Protein AF-A0A7S7NYC5-F1 (afdb_monomer)

Solvent-accessible surface area (backbone atoms only — not comparable to full-atom values): 9620 Å² total; per-residue (Å²): 138,86,84,83,82,81,79,80,79,79,79,81,77,78,77,76,78,74,75,73,84,70,62,32,41,48,60,57,45,54,69,41,36,81,81,40,44,74,33,78,45,37,37,41,33,39,54,46,66,91,72,48,49,29,36,38,40,86,91,55,73,74,68,49,73,43,84,88,33,69,31,56,47,35,32,17,53,43,52,51,84,36,69,70,46,30,60,76,48,71,69,57,84,87,54,67,74,44,61,66,39,51,51,50,51,52,49,55,62,72,66,53,60,89,87,46,44,40,37,35,30,35,34,20,38,30,40,58,54,87,61,61,64,60,32,28,42,84,94,41,45,93,53,40,53,33,26,62,57,80,16,53,11,66,26,33,30,39,44,44,40,54,80,45,79,47,81,86

Mean predicted aligned error: 7.42 Å

Foldseek 3Di:
DDDDDDDDPDDPPPPPPPPPLDEDELLRCLLCVVVLAQPWHKYKAWWDPPQATWGADPPDDQRDDALNAGFHSIAGEDEQPDPVNCVVCVNDGDADGPPVQVVVVVVLVVPDDPPKIKIWTFIFGKHADVPLNQQADNVCRVQGPADGRSNRHRIYGHTRGIPDIDID

Secondary structure (DSSP, 8-state):
----------------------EEPHHHHHHTHHHHTT-EEEEEEEEE-TTS-EEE--SS----EETTEE--SEEEEE-TTSHHHHHHTTT-------HHHHHHHHHHHHH--TT--EEEEEEEEEE--SSGGGGEETTEEEEE--BSGGG-BSEEEEEEEEEEEEE-

Organism: Paludibaculum fermentans (NCBI:txid1473598)

Radius of gyration: 21.72 Å; Cα contacts (8 Å, |Δi|>4): 320; chains: 1; bounding box: 89×36×62 Å

Structure (mmCIF, N/CA/C/O backbone):
data_AF-A0A7S7NYC5-F1
#
_entry.id   AF-A0A7S7NYC5-F1
#
loop_
_atom_site.group_PDB
_atom_site.id
_atom_site.type_symbol
_atom_site.label_atom_id
_atom_site.label_alt_id
_atom_site.label_comp_id
_atom_site.label_asym_id
_atom_site.label_entity_id
_atom_site.label_seq_id
_atom_site.pdbx_PDB_ins_code
_atom_site.Cartn_x
_atom_site.Cartn_y
_atom_site.Cartn_z
_atom_site.occupancy
_atom_site.B_iso_or_equiv
_atom_site.auth_seq_id
_atom_site.auth_comp_id
_atom_site.auth_asym_id
_atom_site.auth_atom_id
_atom_site.pdbx_PDB_model_num
ATOM 1 N N . MET A 1 1 ? 63.240 -8.041 40.483 1.00 41.78 1 MET A N 1
ATOM 2 C CA . MET A 1 1 ? 62.028 -8.783 40.070 1.00 41.78 1 MET A CA 1
ATOM 3 C C . MET A 1 1 ? 61.212 -7.863 39.181 1.00 41.78 1 MET A C 1
ATOM 5 O O . MET A 1 1 ? 60.905 -6.763 39.615 1.00 41.78 1 MET A O 1
ATOM 9 N N . ARG A 1 2 ? 61.002 -8.233 37.913 1.00 40.72 2 ARG A N 1
ATOM 10 C CA . ARG A 1 2 ? 60.323 -7.402 36.907 1.00 40.72 2 ARG A CA 1
ATOM 11 C C . ARG A 1 2 ? 58.851 -7.802 36.847 1.00 40.72 2 ARG A C 1
ATOM 13 O O . ARG A 1 2 ? 58.547 -8.942 36.517 1.00 40.72 2 ARG A O 1
ATOM 20 N N . THR A 1 3 ? 57.971 -6.874 37.194 1.00 47.09 3 THR A N 1
ATOM 21 C CA . THR A 1 3 ? 56.516 -7.040 37.151 1.00 47.09 3 THR A CA 1
ATOM 22 C C . THR A 1 3 ? 56.043 -6.940 35.700 1.00 47.09 3 THR A C 1
ATOM 24 O O . THR A 1 3 ? 56.270 -5.928 35.042 1.00 47.09 3 THR A O 1
ATOM 27 N N . ILE A 1 4 ? 55.421 -8.004 35.192 1.00 52.97 4 ILE A N 1
ATOM 28 C CA . ILE A 1 4 ? 54.783 -8.056 33.872 1.00 52.97 4 ILE A CA 1
ATOM 29 C C . ILE A 1 4 ? 53.345 -7.559 34.052 1.00 52.97 4 ILE A C 1
ATOM 31 O O . ILE A 1 4 ? 52.570 -8.184 34.771 1.00 52.97 4 ILE A O 1
ATOM 35 N N . ILE A 1 5 ? 52.998 -6.428 33.435 1.00 54.94 5 ILE A N 1
ATOM 36 C CA . ILE A 1 5 ? 51.616 -5.936 33.365 1.00 54.94 5 ILE A CA 1
ATOM 37 C C . ILE A 1 5 ? 51.049 -6.377 32.018 1.00 54.94 5 ILE A C 1
ATOM 39 O O . ILE A 1 5 ? 51.358 -5.804 30.975 1.00 54.94 5 ILE A O 1
ATOM 43 N N . THR A 1 6 ? 50.243 -7.433 32.046 1.00 55.66 6 THR A N 1
ATOM 44 C CA . THR A 1 6 ? 49.491 -7.932 30.894 1.00 55.66 6 THR A CA 1
ATOM 45 C C . THR A 1 6 ? 48.254 -7.051 30.710 1.00 55.66 6 THR A C 1
ATOM 47 O O . THR A 1 6 ? 47.308 -7.133 31.491 1.00 55.66 6 THR A O 1
ATOM 50 N N . ALA A 1 7 ? 48.265 -6.170 29.710 1.00 55.56 7 ALA A N 1
ATOM 51 C CA . ALA A 1 7 ? 47.107 -5.353 29.362 1.00 55.56 7 ALA A CA 1
ATOM 52 C C . ALA A 1 7 ? 46.051 -6.217 28.648 1.00 55.56 7 ALA A C 1
ATOM 54 O O . ALA A 1 7 ? 46.262 -6.666 27.522 1.00 55.56 7 ALA A O 1
ATOM 55 N N . LEU A 1 8 ? 44.919 -6.454 29.319 1.00 54.59 8 LEU A N 1
ATOM 56 C CA . LEU A 1 8 ? 43.701 -6.991 28.713 1.00 54.59 8 LEU A CA 1
ATOM 57 C C . LEU A 1 8 ? 43.194 -6.001 27.651 1.00 54.59 8 LEU A C 1
ATOM 59 O O . LEU A 1 8 ? 42.642 -4.954 27.988 1.00 54.59 8 LEU A O 1
ATOM 63 N N . LEU A 1 9 ? 43.334 -6.345 26.369 1.00 61.75 9 LEU A N 1
ATOM 64 C CA . LEU A 1 9 ? 42.529 -5.736 25.313 1.00 61.75 9 LEU A CA 1
ATOM 65 C C . LEU A 1 9 ? 41.093 -6.261 25.458 1.00 61.75 9 LEU A C 1
ATOM 67 O O . LEU A 1 9 ? 40.789 -7.389 25.070 1.00 61.75 9 LEU A O 1
ATOM 71 N N . MET A 1 10 ? 40.209 -5.448 26.037 1.00 57.75 10 MET A N 1
ATOM 72 C CA . MET A 1 10 ? 38.770 -5.685 25.967 1.00 57.75 10 MET A CA 1
ATOM 73 C C . MET A 1 10 ? 38.311 -5.496 24.522 1.00 57.75 10 MET A C 1
ATOM 75 O O . MET A 1 10 ? 38.343 -4.400 23.967 1.00 57.75 10 MET A O 1
ATOM 79 N N . CYS A 1 11 ? 37.928 -6.608 23.904 1.00 52.25 11 CYS A N 1
ATOM 80 C CA . CYS A 1 11 ? 37.353 -6.659 22.574 1.00 52.25 11 CYS A CA 1
ATOM 81 C C . CYS A 1 11 ? 35.924 -6.093 22.642 1.00 52.25 11 CYS A C 1
ATOM 83 O O . CYS A 1 11 ? 34.999 -6.771 23.086 1.00 52.25 11 CYS A O 1
ATOM 85 N N . SER A 1 12 ? 35.754 -4.831 22.247 1.00 55.12 12 SER A N 1
ATOM 86 C CA . SER A 1 12 ? 34.449 -4.192 22.067 1.00 55.12 12 SER A CA 1
ATOM 87 C C . SER A 1 12 ? 33.707 -4.863 20.911 1.00 55.12 12 SER A C 1
ATOM 89 O O . SER A 1 12 ? 33.876 -4.493 19.750 1.00 55.12 12 SER A O 1
ATOM 91 N N . GLN A 1 13 ? 32.892 -5.872 21.218 1.00 60.06 13 GLN A N 1
ATOM 92 C CA . GLN A 1 13 ? 31.951 -6.445 20.264 1.00 60.06 13 GLN A CA 1
ATOM 93 C C . GLN A 1 13 ? 30.834 -5.429 20.010 1.00 60.06 13 GLN A C 1
ATOM 95 O O . GLN A 1 13 ? 29.871 -5.322 20.767 1.00 60.06 13 GLN A O 1
ATOM 100 N N . LEU A 1 14 ? 30.987 -4.652 18.938 1.00 58.56 14 LEU A N 1
ATOM 101 C CA . LEU A 1 14 ? 29.888 -3.932 18.307 1.00 58.56 14 LEU A CA 1
ATOM 102 C C . LEU A 1 14 ? 28.889 -4.977 17.804 1.00 58.56 14 LEU A C 1
ATOM 104 O O . LEU A 1 14 ? 29.062 -5.554 16.733 1.00 58.56 14 LEU A O 1
ATOM 108 N N . ILE A 1 15 ? 27.855 -5.245 18.598 1.00 61.94 15 ILE A N 1
ATOM 109 C CA . ILE A 1 15 ? 26.672 -5.956 18.124 1.00 61.94 15 ILE A CA 1
ATOM 110 C C . ILE A 1 15 ? 25.999 -5.005 17.135 1.00 61.94 15 ILE A C 1
ATOM 112 O O . ILE A 1 15 ? 25.292 -4.077 17.525 1.00 61.94 15 ILE A O 1
ATOM 116 N N . ALA A 1 16 ? 26.274 -5.197 15.846 1.00 57.94 16 ALA A N 1
ATOM 117 C CA . ALA A 1 16 ? 25.472 -4.612 14.790 1.00 57.94 16 ALA A CA 1
ATOM 118 C C . ALA A 1 16 ? 24.056 -5.166 14.968 1.00 57.94 16 ALA A C 1
ATOM 120 O O . ALA A 1 16 ? 23.799 -6.340 14.705 1.00 57.94 16 ALA A O 1
ATOM 121 N N . PHE A 1 17 ? 23.154 -4.335 15.484 1.00 51.38 17 PHE A N 1
ATOM 122 C CA . PHE A 1 17 ? 21.735 -4.636 15.513 1.00 51.38 17 PHE A CA 1
ATOM 123 C C . PHE A 1 17 ? 21.288 -4.686 14.047 1.00 51.38 17 PHE A C 1
ATOM 125 O O . PHE A 1 17 ? 21.009 -3.654 13.440 1.00 51.38 17 PHE A O 1
ATOM 132 N N . GLN A 1 18 ? 21.319 -5.873 13.434 1.00 52.47 18 GLN A N 1
ATOM 133 C CA . GLN A 1 18 ? 20.620 -6.103 12.179 1.00 52.47 18 GLN A CA 1
ATOM 134 C C . GLN A 1 18 ? 19.143 -5.948 12.505 1.00 52.47 18 GLN A C 1
ATOM 136 O O . GLN A 1 18 ? 18.496 -6.864 13.007 1.00 52.47 18 GLN A O 1
ATOM 141 N N . GLN A 1 19 ? 18.635 -4.740 12.286 1.00 53.56 19 GLN A N 1
ATOM 142 C CA . GLN A 1 19 ? 17.215 -4.481 12.231 1.00 53.56 19 GLN A CA 1
ATOM 143 C C . GLN A 1 19 ? 16.712 -5.346 11.079 1.00 53.56 19 GLN A C 1
ATOM 145 O O . GLN A 1 19 ? 16.972 -5.062 9.913 1.00 53.56 19 GLN A O 1
ATOM 150 N N . GLN A 1 20 ? 16.156 -6.503 11.425 1.00 54.91 20 GLN A N 1
ATOM 151 C CA . GLN A 1 20 ? 15.622 -7.442 10.461 1.00 54.91 20 GLN A CA 1
ATOM 152 C C . GLN A 1 20 ? 14.506 -6.681 9.741 1.00 54.91 20 GLN A C 1
ATOM 154 O O . GLN A 1 20 ? 13.491 -6.367 10.363 1.00 54.91 20 GLN A O 1
ATOM 159 N N . ASP A 1 21 ? 14.746 -6.294 8.484 1.00 74.50 21 ASP A N 1
ATOM 160 C CA . ASP A 1 21 ? 13.774 -5.618 7.621 1.00 74.50 21 ASP A CA 1
ATOM 161 C C . ASP A 1 21 ? 12.630 -6.603 7.365 1.00 74.50 21 ASP A C 1
ATOM 163 O O . ASP A 1 21 ? 12.601 -7.346 6.383 1.00 74.50 21 ASP A O 1
ATOM 167 N N . HIS A 1 22 ? 11.719 -6.694 8.329 1.00 90.06 22 HIS A N 1
ATOM 168 C CA . HIS A 1 22 ? 10.564 -7.557 8.230 1.00 90.06 22 HIS A CA 1
ATOM 169 C C . HIS A 1 22 ? 9.626 -6.969 7.178 1.00 90.06 22 HIS A C 1
ATOM 171 O O . HIS A 1 22 ? 9.076 -5.878 7.345 1.00 90.06 22 HIS A O 1
ATOM 177 N N . SER A 1 23 ? 9.470 -7.700 6.079 1.00 95.25 23 SER A N 1
ATOM 178 C CA . SER A 1 23 ? 8.483 -7.402 5.054 1.00 95.25 23 SER A CA 1
ATOM 179 C C . SER A 1 23 ? 7.245 -8.253 5.295 1.00 95.25 23 SER A C 1
ATOM 181 O O . SER A 1 23 ? 7.343 -9.476 5.360 1.00 95.25 23 SER A O 1
ATOM 183 N N . TYR A 1 24 ? 6.087 -7.606 5.357 1.00 96.69 24 TYR A N 1
ATOM 184 C CA . TYR A 1 24 ? 4.791 -8.265 5.439 1.00 96.69 24 TYR A CA 1
ATOM 185 C C . TYR A 1 24 ? 4.326 -8.713 4.048 1.00 96.69 24 TYR A C 1
ATOM 187 O O . TYR A 1 24 ? 4.561 -8.031 3.049 1.00 96.69 24 TYR A O 1
ATOM 195 N N . SER A 1 25 ? 3.599 -9.820 3.971 1.00 96.50 25 SER A N 1
ATOM 196 C CA . SER A 1 25 ? 2.641 -10.063 2.882 1.00 96.50 25 SER A CA 1
ATOM 197 C C . SER A 1 25 ? 1.400 -9.175 3.047 1.00 96.50 25 SER A C 1
ATOM 199 O O . SER A 1 25 ? 1.145 -8.629 4.126 1.00 96.50 25 SER A O 1
ATOM 201 N N . VAL A 1 26 ? 0.562 -9.060 2.008 1.00 96.81 26 VAL A N 1
ATOM 202 C CA . VAL A 1 26 ? -0.739 -8.371 2.140 1.00 96.81 26 VAL A CA 1
ATOM 203 C C . VAL A 1 26 ? -1.593 -9.043 3.213 1.00 96.81 26 VAL A C 1
ATOM 205 O O . VAL A 1 26 ? -2.184 -8.365 4.048 1.00 96.81 26 VAL A O 1
ATOM 208 N N . CYS A 1 27 ? -1.627 -10.374 3.239 1.00 95.56 27 CYS A N 1
ATOM 209 C CA . CYS A 1 27 ? -2.423 -11.125 4.202 1.00 95.56 27 CYS A CA 1
ATOM 210 C C . CYS A 1 27 ? -1.981 -10.877 5.652 1.00 95.56 27 CYS A C 1
ATOM 212 O O . CYS A 1 27 ? -2.827 -10.700 6.530 1.00 95.56 27 CYS A O 1
ATOM 214 N N . GLU A 1 28 ? -0.673 -10.851 5.925 1.00 95.38 28 GLU A N 1
ATOM 215 C CA . GLU A 1 28 ? -0.145 -10.544 7.261 1.00 95.38 28 GLU A CA 1
ATOM 216 C C . GLU A 1 28 ? -0.433 -9.098 7.663 1.00 95.38 28 GLU A C 1
ATOM 218 O O . GLU A 1 28 ? -0.871 -8.860 8.791 1.00 95.38 28 GLU A O 1
ATOM 223 N N . ALA A 1 29 ? -0.261 -8.145 6.742 1.00 96.50 29 ALA A N 1
ATOM 224 C CA . ALA A 1 29 ? -0.576 -6.744 6.999 1.00 96.50 29 ALA A CA 1
ATOM 225 C C . ALA A 1 29 ? -2.069 -6.548 7.313 1.00 96.50 29 ALA A C 1
ATOM 227 O O . ALA A 1 29 ? -2.418 -5.827 8.246 1.00 96.50 29 ALA A O 1
ATOM 228 N N . LEU A 1 30 ? -2.959 -7.228 6.581 1.00 95.94 30 LEU A N 1
ATOM 229 C CA . LEU A 1 30 ? -4.403 -7.151 6.806 1.00 95.94 30 LEU A CA 1
ATOM 230 C C . LEU A 1 30 ? -4.838 -7.830 8.110 1.00 95.94 30 LEU A C 1
ATOM 232 O O . LEU A 1 30 ? -5.684 -7.291 8.817 1.00 95.94 30 LEU A O 1
ATOM 236 N N . ARG A 1 31 ? -4.241 -8.964 8.493 1.00 94.56 31 ARG A N 1
ATOM 237 C CA . ARG A 1 31 ? -4.525 -9.603 9.796 1.00 94.56 31 ARG A CA 1
ATOM 238 C C . ARG A 1 31 ? -4.174 -8.705 10.982 1.00 94.56 31 ARG A C 1
ATOM 240 O O . ARG A 1 31 ? -4.871 -8.747 11.989 1.00 94.56 31 ARG A O 1
ATOM 247 N N . ASN A 1 32 ? -3.132 -7.888 10.842 1.00 95.38 32 ASN A N 1
ATOM 248 C CA . ASN A 1 32 ? -2.654 -6.968 11.875 1.00 95.38 32 ASN A CA 1
ATOM 249 C C . ASN A 1 32 ? -3.047 -5.507 11.582 1.00 95.38 32 ASN A C 1
ATOM 251 O O . ASN A 1 32 ? -2.433 -4.580 12.103 1.00 95.38 32 ASN A O 1
ATOM 255 N N . ILE A 1 33 ? -4.062 -5.274 10.739 1.00 95.94 33 ILE A N 1
ATOM 256 C CA . ILE A 1 33 ? -4.366 -3.941 10.190 1.00 95.94 33 ILE A CA 1
ATOM 257 C C . ILE A 1 33 ? -4.653 -2.887 11.266 1.00 95.94 33 ILE A C 1
ATOM 259 O O . ILE A 1 33 ? -4.302 -1.726 11.083 1.00 95.94 33 ILE A O 1
ATOM 263 N N . SER A 1 34 ? -5.275 -3.276 12.384 1.00 95.44 34 SER A N 1
ATOM 264 C CA . SER A 1 34 ? -5.558 -2.366 13.500 1.00 95.44 34 SER A CA 1
ATOM 265 C C . SER A 1 34 ? -4.276 -1.866 14.163 1.00 95.44 34 SER A C 1
ATOM 267 O O . SER A 1 34 ? -4.179 -0.679 14.463 1.00 95.44 34 SER A O 1
ATOM 269 N N . ASP A 1 35 ? -3.298 -2.755 14.339 1.00 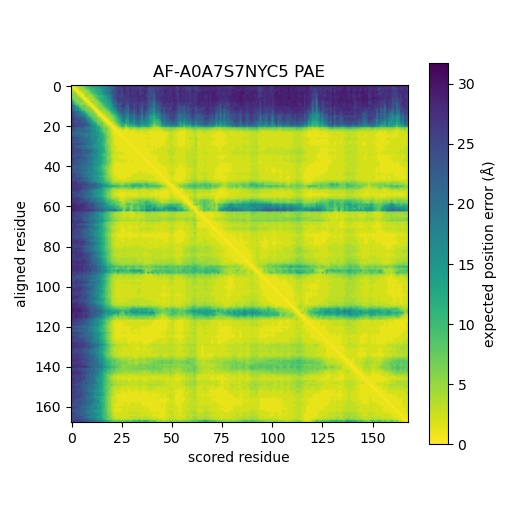96.19 35 ASP A N 1
ATOM 270 C CA . ASP A 1 35 ? -2.028 -2.466 15.012 1.00 96.19 35 ASP A CA 1
ATOM 271 C C . ASP A 1 35 ? -1.048 -1.750 14.078 1.00 96.19 35 ASP A C 1
ATOM 273 O O . ASP A 1 35 ? -0.268 -0.901 14.505 1.00 96.19 35 ASP A O 1
ATOM 277 N N . LEU A 1 36 ? -1.116 -2.058 12.781 1.00 97.06 36 LEU A N 1
ATOM 278 C CA . LEU A 1 36 ? -0.291 -1.440 11.744 1.00 97.06 36 LEU A CA 1
ATOM 279 C C . LEU A 1 36 ? -0.883 -0.127 11.205 1.00 97.06 36 LEU A C 1
ATOM 281 O O . LEU A 1 36 ? -0.256 0.536 10.377 1.00 97.06 36 LEU A O 1
ATOM 285 N N . ASN A 1 37 ? -2.080 0.276 11.641 1.00 97.62 37 ASN A N 1
ATOM 286 C CA . ASN A 1 37 ? -2.709 1.507 11.175 1.00 97.62 37 ASN A CA 1
ATOM 287 C C . ASN A 1 37 ? -1.893 2.742 11.588 1.00 97.62 37 ASN A C 1
ATOM 289 O O . ASN A 1 37 ? -1.717 3.025 12.770 1.00 97.62 37 ASN A O 1
ATOM 293 N N . GLY A 1 38 ? -1.435 3.513 10.605 1.00 96.06 38 GLY A N 1
ATOM 294 C CA . GLY A 1 38 ? -0.567 4.670 10.811 1.00 96.06 38 GLY A CA 1
ATOM 295 C C . GLY A 1 38 ? 0.915 4.319 10.979 1.00 96.06 38 GLY A C 1
ATOM 296 O O . GLY A 1 38 ? 1.718 5.226 11.197 1.00 96.06 38 GLY A O 1
ATOM 297 N N . ALA A 1 39 ? 1.296 3.045 10.858 1.00 96.88 39 ALA A N 1
ATOM 298 C CA . ALA A 1 39 ? 2.689 2.617 10.884 1.00 96.88 39 ALA A CA 1
ATOM 299 C C . ALA A 1 39 ? 3.325 2.683 9.487 1.00 96.88 39 ALA A C 1
ATOM 301 O O . ALA A 1 39 ? 2.659 2.497 8.464 1.00 96.88 39 ALA A O 1
ATOM 302 N N . ILE A 1 40 ? 4.639 2.922 9.449 1.00 97.25 40 ILE A N 1
ATOM 303 C CA . ILE A 1 40 ? 5.440 2.696 8.244 1.00 97.25 40 ILE A CA 1
ATOM 304 C C . ILE A 1 40 ? 5.791 1.214 8.203 1.00 97.25 40 ILE A C 1
ATOM 306 O O . ILE A 1 40 ? 6.384 0.695 9.147 1.00 97.25 40 ILE A O 1
ATOM 310 N N . VAL A 1 41 ? 5.421 0.547 7.118 1.00 97.81 41 VAL A N 1
ATOM 311 C CA . VAL A 1 41 ? 5.626 -0.889 6.922 1.00 97.81 41 VAL A CA 1
ATOM 312 C C . VAL A 1 41 ? 6.238 -1.152 5.554 1.00 97.81 41 VAL A C 1
ATOM 314 O O . VAL A 1 41 ? 6.055 -0.367 4.620 1.00 97.81 41 VAL A O 1
ATOM 317 N N . THR A 1 42 ? 6.926 -2.283 5.438 1.00 98.25 42 THR A N 1
ATOM 318 C CA . THR A 1 42 ? 7.383 -2.834 4.162 1.00 98.25 42 THR A CA 1
ATOM 319 C C . THR A 1 42 ? 6.463 -3.985 3.778 1.00 98.25 42 THR A C 1
ATOM 321 O O . THR A 1 42 ? 6.241 -4.880 4.592 1.00 98.25 42 THR A O 1
ATOM 324 N N . ILE A 1 43 ? 5.906 -3.959 2.568 1.00 98.12 43 ILE A N 1
ATOM 325 C CA . ILE A 1 43 ? 5.013 -5.001 2.047 1.00 98.12 43 ILE A CA 1
ATOM 326 C C . ILE A 1 43 ? 5.595 -5.575 0.758 1.00 98.12 43 ILE A C 1
ATOM 328 O O . ILE A 1 43 ? 5.889 -4.811 -0.162 1.00 98.12 43 ILE A O 1
ATOM 332 N N . LYS A 1 44 ? 5.711 -6.906 0.672 1.00 97.69 44 LYS A N 1
ATOM 333 C CA . LYS A 1 44 ? 6.065 -7.634 -0.553 1.00 97.69 44 LYS A CA 1
ATOM 334 C C . LYS A 1 44 ? 4.833 -8.350 -1.098 1.00 97.69 44 LYS A C 1
ATOM 336 O O . LYS A 1 44 ? 4.236 -9.156 -0.387 1.00 97.69 44 LYS A O 1
ATOM 341 N N . ALA A 1 45 ? 4.435 -8.039 -2.329 1.00 97.31 45 ALA A N 1
ATOM 342 C CA . ALA A 1 45 ? 3.199 -8.555 -2.918 1.00 97.31 45 ALA A CA 1
ATOM 343 C C . ALA A 1 45 ? 3.154 -8.412 -4.443 1.00 97.31 45 ALA A C 1
ATOM 345 O O . ALA A 1 45 ? 3.916 -7.638 -5.026 1.00 97.31 45 ALA A O 1
ATOM 346 N N . GLU A 1 46 ? 2.217 -9.114 -5.077 1.00 96.75 46 GLU A N 1
ATOM 347 C CA . GLU A 1 46 ? 1.896 -8.916 -6.489 1.00 96.75 46 GLU A CA 1
ATOM 348 C C . GLU A 1 46 ? 1.203 -7.559 -6.688 1.00 96.75 46 GLU A C 1
ATOM 350 O O . GLU A 1 46 ? 0.383 -7.127 -5.876 1.00 96.75 46 GLU A O 1
ATOM 355 N N . PHE A 1 47 ? 1.538 -6.874 -7.775 1.00 97.00 47 PHE A N 1
ATOM 356 C CA . PHE A 1 47 ? 0.948 -5.613 -8.188 1.00 97.00 47 PHE A CA 1
ATOM 357 C C . PHE A 1 47 ? -0.099 -5.822 -9.280 1.00 97.00 47 PHE A C 1
ATOM 359 O O . PHE A 1 47 ? 0.172 -6.420 -10.323 1.00 97.00 47 PHE A O 1
ATOM 366 N N . SER A 1 48 ? -1.275 -5.231 -9.075 1.00 95.00 48 SER A N 1
ATOM 367 C CA . SER A 1 48 ? -2.364 -5.215 -10.052 1.00 95.00 48 SER A CA 1
ATOM 368 C C . SER A 1 48 ? -2.797 -3.785 -10.373 1.00 95.00 48 SER A C 1
ATOM 370 O O . SER A 1 48 ? -2.878 -2.943 -9.478 1.00 95.00 48 SER A O 1
ATOM 372 N N . SER A 1 49 ? -3.081 -3.517 -11.654 1.00 92.88 49 SER A N 1
ATOM 373 C CA . SER A 1 49 ? -3.448 -2.190 -12.170 1.00 92.88 49 SER A CA 1
ATOM 374 C C . SER A 1 49 ? -4.735 -2.155 -13.010 1.00 92.88 49 SER A C 1
ATOM 376 O O . SER A 1 49 ? -4.957 -1.182 -13.727 1.00 92.88 49 SER A O 1
ATOM 378 N N . GLU A 1 50 ? -5.562 -3.207 -13.007 1.00 83.19 50 GLU A N 1
ATOM 379 C CA . GLU A 1 50 ? -6.705 -3.318 -13.939 1.00 83.19 50 GLU A CA 1
ATOM 380 C C . GLU A 1 50 ? -7.784 -2.251 -13.706 1.00 83.19 50 GLU A C 1
ATOM 382 O O . GLU A 1 50 ? -8.234 -1.586 -14.636 1.00 83.19 50 GLU A O 1
ATOM 387 N N . VAL A 1 51 ? -8.188 -2.065 -12.450 1.00 85.50 51 VAL A N 1
ATOM 388 C CA . VAL A 1 51 ? -9.222 -1.106 -12.029 1.00 85.50 51 VAL A CA 1
ATOM 389 C C . VAL A 1 51 ? -8.753 -0.360 -10.783 1.00 85.50 51 VAL A C 1
ATOM 391 O O . VAL A 1 51 ? -9.383 -0.398 -9.731 1.00 85.50 51 VAL A O 1
ATOM 394 N N . GLY A 1 52 ? -7.589 0.279 -10.891 1.00 89.56 52 GLY A N 1
ATOM 395 C CA . GLY A 1 52 ? -6.862 0.911 -9.783 1.00 89.56 52 GLY A CA 1
ATOM 396 C C . GLY A 1 52 ? -5.543 0.202 -9.492 1.00 89.56 52 GLY A C 1
ATOM 397 O O . GLY A 1 52 ? -5.314 -0.881 -10.016 1.00 89.56 52 GLY A O 1
ATOM 398 N N . GLU A 1 53 ? -4.686 0.821 -8.682 1.00 95.56 53 GLU A N 1
ATOM 399 C CA . GLU A 1 53 ? -3.385 0.271 -8.291 1.00 95.56 53 GLU A CA 1
ATOM 400 C C . GLU A 1 53 ? -3.489 -0.422 -6.927 1.00 95.56 53 GLU A C 1
ATOM 402 O O . GLU A 1 53 ? -3.913 0.181 -5.934 1.00 95.56 53 GLU A O 1
ATOM 407 N N . TRP A 1 54 ? -3.096 -1.693 -6.876 1.00 96.50 54 TRP A N 1
ATOM 408 C CA . TRP A 1 54 ? -3.253 -2.544 -5.700 1.00 96.50 54 TRP A CA 1
ATOM 409 C C . TRP A 1 54 ? -2.015 -3.402 -5.467 1.00 96.50 54 TRP A C 1
ATOM 411 O O . TRP A 1 54 ? -1.384 -3.866 -6.416 1.00 96.50 54 TRP A O 1
ATOM 421 N N . LEU A 1 55 ? -1.739 -3.683 -4.197 1.00 97.44 55 LEU A N 1
ATOM 422 C CA . LEU A 1 55 ? -0.998 -4.868 -3.780 1.00 97.44 55 LEU A CA 1
ATOM 423 C C . LEU A 1 55 ? -2.008 -5.974 -3.490 1.00 97.44 55 LEU A C 1
ATOM 425 O O . LEU A 1 55 ? -2.965 -5.753 -2.740 1.00 97.44 55 LEU A O 1
ATOM 429 N N . VAL A 1 56 ? -1.809 -7.145 -4.082 1.00 95.69 56 VAL A N 1
ATOM 430 C CA . VAL A 1 56 ? -2.729 -8.279 -3.978 1.00 95.69 56 VAL A CA 1
ATOM 431 C C . VAL A 1 56 ? -1.997 -9.523 -3.497 1.00 95.69 56 VAL A C 1
ATOM 433 O O . VAL A 1 56 ? -0.818 -9.727 -3.784 1.00 95.69 56 VAL A O 1
ATOM 436 N N . ASP A 1 57 ? -2.714 -10.358 -2.753 1.00 93.62 57 ASP A N 1
ATOM 437 C CA . ASP A 1 57 ? -2.256 -11.691 -2.383 1.00 93.62 57 ASP A CA 1
ATOM 438 C C . ASP A 1 57 ? -3.436 -12.666 -2.440 1.00 93.62 57 ASP A C 1
ATOM 440 O O . ASP A 1 57 ? -4.440 -12.513 -1.737 1.00 93.62 57 ASP A O 1
ATOM 444 N N . ASN A 1 58 ? -3.327 -13.652 -3.330 1.00 84.88 58 ASN A N 1
ATOM 445 C CA . ASN A 1 58 ? -4.369 -14.644 -3.586 1.00 84.88 58 ASN A CA 1
ATOM 446 C C . ASN A 1 58 ? -4.258 -15.869 -2.660 1.00 84.88 58 ASN A C 1
ATOM 448 O O . ASN A 1 58 ? -5.149 -16.716 -2.660 1.00 84.88 58 ASN A O 1
ATOM 452 N N . ASN A 1 59 ? -3.197 -15.962 -1.850 1.00 84.12 59 ASN A N 1
ATOM 453 C CA . ASN A 1 59 ? -2.892 -17.144 -1.039 1.00 84.12 59 ASN A CA 1
ATOM 454 C C . ASN A 1 59 ? -3.496 -17.101 0.372 1.00 84.12 59 ASN A C 1
ATOM 456 O O . ASN A 1 59 ? -3.145 -17.911 1.233 1.00 84.12 59 ASN A O 1
ATOM 460 N N .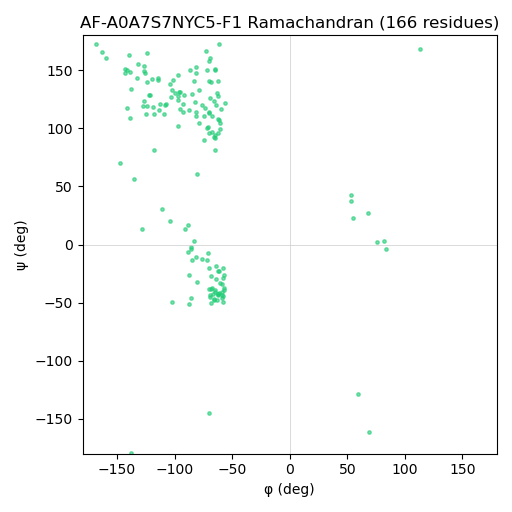 CYS A 1 60 ? -4.433 -16.189 0.631 1.00 79.81 60 CYS A N 1
ATOM 461 C CA . CYS A 1 60 ? -5.222 -16.205 1.854 1.00 79.81 60 CYS A CA 1
ATOM 462 C C . CYS A 1 60 ? -6.725 -16.170 1.578 1.00 79.81 60 CYS A C 1
ATOM 464 O O . CYS A 1 60 ? -7.195 -15.583 0.606 1.00 79.81 60 CYS A O 1
ATOM 466 N N . GLY A 1 61 ? -7.502 -16.791 2.473 1.00 72.19 61 GLY A N 1
ATOM 467 C CA . GLY A 1 61 ? -8.948 -16.569 2.539 1.00 72.19 61 GLY A CA 1
ATOM 468 C C . GLY A 1 61 ? -9.275 -15.101 2.863 1.00 72.19 61 GLY A C 1
ATOM 469 O O . GLY A 1 61 ? -8.364 -14.328 3.165 1.00 72.19 61 GLY A O 1
ATOM 470 N N . PRO A 1 62 ? -10.549 -14.681 2.809 1.00 67.38 62 PRO A N 1
ATOM 471 C CA . PRO A 1 62 ? -10.927 -13.300 3.109 1.00 67.38 62 PRO A CA 1
ATOM 472 C C . PRO A 1 62 ? -10.512 -12.929 4.540 1.00 67.38 62 PRO A C 1
ATOM 474 O O . PRO A 1 62 ? -10.977 -13.537 5.504 1.00 67.38 62 PRO A O 1
ATOM 477 N N . THR A 1 63 ? -9.610 -11.955 4.676 1.00 76.94 63 THR A N 1
ATOM 478 C CA . THR A 1 63 ? -9.002 -11.605 5.974 1.00 76.94 63 THR A CA 1
ATOM 479 C C . THR A 1 63 ? -9.811 -10.591 6.779 1.00 76.94 63 THR A C 1
ATOM 481 O O . THR A 1 63 ? -9.741 -10.614 8.005 1.00 76.94 63 THR A O 1
ATOM 484 N N . ILE A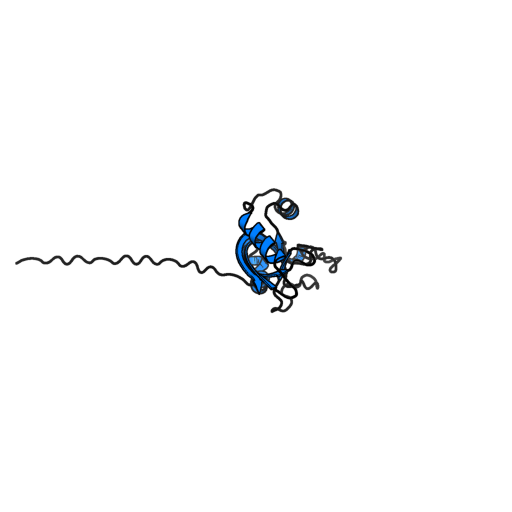 1 64 ? -10.619 -9.744 6.127 1.00 90.69 64 ILE A N 1
ATOM 485 C CA . ILE A 1 64 ? -11.408 -8.696 6.790 1.00 90.69 64 ILE A CA 1
ATOM 486 C C . ILE A 1 64 ? -12.889 -8.835 6.436 1.00 90.69 64 ILE A C 1
ATOM 488 O O . ILE A 1 64 ? -13.303 -8.590 5.302 1.00 90.69 64 ILE A O 1
ATOM 492 N N . ASN A 1 65 ? -13.694 -9.195 7.436 1.00 91.81 65 ASN A N 1
ATOM 493 C CA . ASN A 1 65 ? -15.151 -9.196 7.354 1.00 91.81 65 ASN A CA 1
ATOM 494 C C . ASN A 1 65 ? -15.710 -8.121 8.289 1.00 91.81 65 ASN A C 1
ATOM 496 O O . ASN A 1 65 ? -15.461 -8.146 9.495 1.00 91.81 65 ASN A O 1
ATOM 500 N N . VAL A 1 66 ? -16.456 -7.171 7.730 1.00 92.19 66 VAL A N 1
ATOM 501 C CA . VAL A 1 66 ? -17.079 -6.082 8.483 1.00 92.19 66 VAL A CA 1
ATOM 502 C C . VAL A 1 66 ? -18.557 -6.050 8.138 1.00 92.19 66 VAL A C 1
ATOM 504 O O . VAL A 1 66 ? -18.930 -5.836 6.988 1.00 92.19 66 VAL A O 1
ATOM 507 N N . SER A 1 67 ? -19.414 -6.247 9.141 1.00 89.25 67 SER A N 1
ATOM 508 C CA . SER A 1 67 ? -20.874 -6.179 8.980 1.00 89.25 67 SER A CA 1
ATOM 509 C C . SER A 1 67 ? -21.412 -7.080 7.852 1.00 89.25 67 SER A C 1
ATOM 511 O O . SER A 1 67 ? -22.328 -6.692 7.130 1.00 89.25 67 SER A O 1
ATOM 513 N N . GLY A 1 68 ? -20.824 -8.270 7.674 1.00 87.69 68 GLY A N 1
ATOM 514 C CA . GLY A 1 68 ? -21.222 -9.243 6.651 1.00 87.69 68 GLY A CA 1
ATOM 515 C C . GLY A 1 68 ? -20.625 -9.002 5.261 1.00 87.69 68 GLY A C 1
ATOM 516 O O . GLY A 1 68 ? -20.829 -9.826 4.373 1.00 87.69 68 GLY A O 1
ATOM 517 N N . TYR A 1 69 ? -19.873 -7.916 5.062 1.00 91.69 69 TYR A N 1
ATOM 518 C CA . TYR A 1 69 ? -19.119 -7.679 3.836 1.00 91.69 69 TYR A CA 1
ATOM 519 C C . TYR A 1 69 ? -17.690 -8.210 3.986 1.00 91.69 69 TYR A C 1
ATOM 521 O O . TYR A 1 69 ? -16.940 -7.772 4.863 1.00 91.69 69 TYR A O 1
ATOM 529 N N . ALA A 1 70 ? -17.313 -9.142 3.112 1.00 92.69 70 ALA A N 1
ATOM 530 C CA . ALA A 1 70 ? -15.966 -9.690 3.039 1.00 92.69 70 ALA A CA 1
ATOM 531 C C . ALA A 1 70 ? -15.135 -8.901 2.022 1.00 92.69 70 ALA A C 1
ATOM 533 O O . ALA A 1 70 ? -15.406 -8.928 0.820 1.00 92.69 70 ALA A O 1
ATOM 534 N N . PHE A 1 71 ? -14.112 -8.206 2.508 1.00 93.75 71 PHE A N 1
ATOM 535 C CA . PHE A 1 71 ? -13.152 -7.537 1.643 1.00 93.75 71 PHE A CA 1
ATOM 536 C C . PHE A 1 71 ? -12.243 -8.547 0.941 1.00 93.75 71 PHE A C 1
ATOM 538 O O . PHE A 1 71 ? -11.921 -9.608 1.481 1.00 93.75 71 PHE A O 1
ATOM 545 N N . ARG A 1 72 ? -11.786 -8.179 -0.260 1.00 92.25 72 ARG A N 1
ATOM 546 C CA . ARG A 1 72 ? -10.684 -8.878 -0.928 1.00 92.25 72 ARG A CA 1
ATOM 547 C C . ARG A 1 72 ? -9.372 -8.597 -0.194 1.00 92.25 72 ARG A C 1
ATOM 549 O O . ARG A 1 72 ? -9.239 -7.576 0.481 1.00 92.25 72 ARG A O 1
ATOM 556 N N . ASN A 1 73 ? -8.390 -9.476 -0.374 1.00 95.00 73 ASN A N 1
ATOM 557 C CA . ASN A 1 73 ? -7.051 -9.333 0.204 1.00 95.00 73 ASN A CA 1
ATOM 558 C C . ASN A 1 73 ? -6.198 -8.374 -0.627 1.00 95.00 73 ASN A C 1
ATOM 560 O O . ASN A 1 73 ? -5.190 -8.752 -1.221 1.00 95.00 73 ASN A O 1
ATOM 564 N N . TRP A 1 74 ? -6.680 -7.140 -0.726 1.00 95.56 74 TRP A N 1
ATOM 565 C CA . TRP A 1 74 ? -6.095 -6.074 -1.522 1.00 95.56 74 TRP A CA 1
ATOM 566 C C . TRP A 1 74 ? -5.710 -4.917 -0.610 1.00 95.56 74 TRP A C 1
ATOM 568 O O . TRP A 1 74 ? -6.440 -4.575 0.318 1.00 95.56 74 TRP A O 1
ATOM 578 N N . ILE A 1 75 ? -4.593 -4.271 -0.903 1.00 97.75 75 ILE A N 1
ATOM 579 C CA . ILE A 1 75 ? -4.218 -2.988 -0.313 1.00 97.75 75 ILE A CA 1
ATOM 580 C C . ILE A 1 75 ? -4.126 -2.001 -1.465 1.00 97.75 75 ILE A C 1
ATOM 582 O O . ILE A 1 75 ? -3.325 -2.192 -2.378 1.00 97.75 75 ILE A O 1
ATOM 586 N N . ALA A 1 76 ? -4.960 -0.962 -1.446 1.00 98.00 76 ALA A N 1
ATOM 587 C CA . ALA A 1 76 ? -4.839 0.118 -2.421 1.00 98.00 76 ALA A CA 1
ATOM 588 C C . ALA A 1 76 ? -3.477 0.793 -2.248 1.00 98.00 76 ALA A C 1
ATOM 590 O O . ALA A 1 76 ? -3.047 0.992 -1.113 1.00 98.00 76 ALA A O 1
ATOM 591 N N . ILE A 1 77 ? -2.811 1.176 -3.331 1.00 97.88 77 ILE A N 1
ATOM 592 C CA . ILE A 1 77 ? -1.597 1.986 -3.226 1.00 97.88 77 ILE A CA 1
ATOM 593 C C . ILE A 1 77 ? -1.827 3.358 -3.823 1.00 97.88 77 ILE A C 1
ATOM 595 O O . ILE A 1 77 ? -2.505 3.515 -4.834 1.00 97.88 77 ILE A O 1
ATOM 599 N N . ASP A 1 78 ? -1.258 4.362 -3.172 1.00 97.38 78 ASP A N 1
ATOM 600 C CA . ASP A 1 78 ? -1.363 5.737 -3.620 1.00 97.38 78 ASP A CA 1
ATOM 601 C C . ASP A 1 78 ? -0.058 6.475 -3.371 1.00 97.38 78 ASP A C 1
ATOM 603 O O . ASP A 1 78 ? 0.644 6.259 -2.380 1.00 97.38 78 ASP A O 1
ATOM 607 N N . TRP A 1 79 ? 0.235 7.421 -4.252 1.00 97.06 79 TRP A N 1
ATOM 608 C CA . TRP A 1 79 ? 1.362 8.313 -4.060 1.00 97.06 79 TRP A CA 1
ATOM 609 C C . TRP A 1 79 ? 1.027 9.477 -3.109 1.00 97.06 79 TRP A C 1
ATOM 611 O O . TRP A 1 79 ? -0.136 9.905 -3.053 1.00 97.06 79 TRP A O 1
ATOM 621 N N . PRO A 1 80 ? 2.033 10.046 -2.407 1.00 96.56 80 PRO A N 1
ATOM 622 C CA . PRO A 1 80 ? 1.834 11.152 -1.464 1.00 96.56 80 PRO A CA 1
ATOM 623 C C . PRO A 1 80 ? 1.192 12.411 -2.068 1.00 96.56 80 PRO A C 1
ATOM 625 O O . PRO A 1 80 ? 0.511 13.160 -1.372 1.00 96.56 80 PRO A O 1
ATOM 628 N N . ASP A 1 81 ? 1.396 12.650 -3.364 1.00 95.25 81 ASP A N 1
ATOM 629 C CA . ASP A 1 81 ? 0.851 13.779 -4.128 1.00 95.25 81 ASP A CA 1
ATOM 630 C C . ASP A 1 81 ? -0.560 13.529 -4.688 1.00 95.25 81 ASP A C 1
ATOM 632 O O . ASP A 1 81 ? -1.141 14.428 -5.297 1.00 95.25 81 ASP A O 1
ATOM 636 N N . SER A 1 82 ? -1.149 12.347 -4.482 1.00 94.56 82 SER A N 1
ATOM 637 C CA . SER A 1 82 ? -2.510 12.084 -4.952 1.00 94.56 82 SER A CA 1
ATOM 638 C C . SER A 1 82 ? -3.540 12.917 -4.178 1.00 94.56 82 SER A C 1
ATOM 640 O O . SER A 1 82 ? -3.485 13.055 -2.952 1.00 94.56 82 SER A O 1
ATOM 642 N N . LYS A 1 83 ? -4.554 13.435 -4.884 1.00 93.56 83 LYS A N 1
ATOM 643 C CA . LYS A 1 83 ? -5.641 14.219 -4.270 1.00 93.56 83 LYS A CA 1
ATOM 644 C C . LYS A 1 83 ? -6.361 13.439 -3.162 1.00 93.56 83 LYS A C 1
ATOM 646 O O . LYS A 1 83 ? -6.719 14.014 -2.138 1.00 93.56 83 LYS A O 1
ATOM 651 N N . LEU A 1 84 ? -6.544 12.128 -3.347 1.00 92.38 84 LEU A N 1
ATOM 652 C CA . LEU A 1 84 ? -7.175 11.254 -2.354 1.00 92.38 84 LEU A CA 1
ATOM 653 C C . LEU A 1 84 ? -6.350 11.154 -1.067 1.00 92.38 84 LEU A C 1
ATOM 655 O O . LEU A 1 84 ? -6.925 11.120 0.019 1.00 92.38 84 LEU A O 1
ATOM 659 N N . VAL A 1 85 ? -5.021 11.086 -1.166 1.00 94.31 85 VAL A N 1
ATOM 660 C CA . VAL A 1 85 ? -4.134 11.087 0.007 1.00 94.31 85 VAL A CA 1
ATOM 661 C C . VAL A 1 85 ? -4.154 12.451 0.691 1.00 94.31 85 VAL A C 1
ATOM 663 O O . VAL A 1 85 ? -4.345 12.515 1.904 1.00 94.31 85 VAL A O 1
ATOM 666 N N . GLN A 1 86 ? -4.065 13.542 -0.072 1.00 93.12 86 GLN A N 1
ATOM 667 C CA . GLN A 1 86 ? -4.116 14.902 0.479 1.00 93.12 86 GLN A CA 1
ATOM 668 C C . GLN A 1 86 ? -5.419 15.187 1.239 1.00 93.12 86 GLN A C 1
ATOM 670 O O . GLN A 1 86 ? -5.384 15.794 2.310 1.00 93.12 86 GLN A O 1
ATOM 675 N N . MET A 1 87 ? -6.563 14.733 0.717 1.00 91.50 87 MET A N 1
ATOM 676 C CA . MET A 1 87 ? -7.860 14.875 1.387 1.00 91.50 87 MET A CA 1
ATOM 677 C C . MET A 1 87 ? -7.930 14.060 2.683 1.00 91.50 87 MET A C 1
ATOM 679 O O . MET A 1 87 ? -8.335 14.591 3.716 1.00 91.50 87 MET A O 1
ATOM 683 N N . GLU A 1 88 ? -7.507 12.794 2.645 1.00 89.94 88 GLU A N 1
ATOM 684 C CA . GLU A 1 88 ? -7.537 11.886 3.800 1.00 89.94 88 GLU A CA 1
ATOM 685 C C . GLU A 1 88 ? -6.643 12.391 4.941 1.00 89.94 88 GLU A C 1
ATOM 687 O O . GLU A 1 88 ? -7.039 12.420 6.106 1.00 89.94 88 GLU A O 1
ATOM 692 N N . LEU A 1 89 ? -5.453 12.879 4.595 1.00 90.19 89 LEU A N 1
ATOM 693 C CA . LEU A 1 89 ? -4.486 13.417 5.546 1.00 90.19 89 LEU A CA 1
ATOM 694 C C . LEU A 1 89 ? -4.746 14.879 5.922 1.00 90.19 89 LEU A C 1
ATOM 696 O O . LEU A 1 89 ? -3.977 15.458 6.690 1.00 90.19 89 LEU A O 1
ATOM 700 N N . LYS A 1 90 ? -5.823 15.490 5.410 1.00 90.75 90 LYS A N 1
ATOM 701 C CA . LYS A 1 90 ? -6.196 16.892 5.667 1.00 90.75 90 LYS A CA 1
ATOM 702 C C . LYS A 1 90 ? -5.048 17.866 5.369 1.00 90.75 90 LYS A C 1
ATOM 704 O O . LYS A 1 90 ? -4.765 18.766 6.155 1.00 90.75 90 LYS A O 1
ATOM 709 N N . GLY A 1 91 ? -4.346 17.638 4.261 1.00 80.19 91 GLY A N 1
ATOM 710 C CA . GLY A 1 91 ? -3.196 18.438 3.837 1.00 80.19 91 GLY A CA 1
ATOM 711 C C . GLY A 1 91 ? -1.901 18.178 4.614 1.00 80.19 91 GLY A C 1
ATOM 712 O O . GLY A 1 91 ? -0.897 18.826 4.328 1.00 80.19 91 GLY A O 1
ATOM 713 N N . LYS A 1 92 ? -1.878 17.235 5.569 1.00 87.00 92 LYS A N 1
ATOM 714 C CA . LYS A 1 92 ? -0.628 16.827 6.219 1.00 87.00 92 LYS A CA 1
ATOM 715 C C . LYS A 1 92 ? 0.242 16.068 5.226 1.00 87.00 92 LYS A C 1
ATOM 717 O O . LYS A 1 92 ? -0.182 15.077 4.635 1.00 87.00 92 LYS A O 1
ATOM 722 N N . TYR A 1 93 ? 1.470 16.536 5.077 1.00 79.94 93 TYR A N 1
ATOM 723 C CA . TYR A 1 93 ? 2.473 15.896 4.247 1.00 79.94 93 TYR A CA 1
ATOM 724 C C . TYR A 1 93 ? 3.181 14.791 5.031 1.00 79.94 93 TYR A C 1
ATOM 726 O O . TYR A 1 93 ? 3.640 15.041 6.145 1.00 79.94 93 TYR A O 1
ATOM 734 N N . VAL A 1 94 ? 3.267 13.584 4.462 1.00 88.12 94 VAL A N 1
ATOM 735 C CA . VAL A 1 94 ? 3.954 12.447 5.109 1.00 88.12 94 VAL A CA 1
ATOM 736 C C . VAL A 1 94 ? 5.329 12.218 4.500 1.00 88.12 94 VAL A C 1
ATOM 738 O O . VAL A 1 94 ? 6.311 12.132 5.229 1.00 88.12 94 VAL A O 1
ATOM 741 N N . PHE A 1 95 ? 5.408 12.148 3.167 1.00 93.25 95 PHE A N 1
ATOM 742 C CA . PHE A 1 95 ? 6.630 11.809 2.439 1.00 93.25 95 PHE A CA 1
ATOM 743 C C . PHE A 1 95 ? 6.777 12.644 1.167 1.00 93.25 95 PHE A C 1
ATOM 745 O O . PHE A 1 95 ? 5.765 12.972 0.538 1.00 93.25 95 PHE A O 1
ATOM 752 N N . PRO A 1 96 ? 8.019 12.920 0.730 1.00 95.31 96 PRO A N 1
ATOM 753 C CA . PRO A 1 96 ? 8.268 13.330 -0.638 1.00 95.31 96 PRO A CA 1
ATOM 754 C C . PRO A 1 96 ? 7.930 12.244 -1.641 1.00 95.31 96 PRO A C 1
ATOM 756 O O . PRO A 1 96 ? 7.999 11.052 -1.358 1.00 95.31 96 PRO A O 1
ATOM 759 N N . VAL A 1 97 ? 7.552 12.689 -2.837 1.00 96.50 97 VAL A N 1
ATOM 760 C CA . VAL A 1 97 ? 7.326 11.795 -3.964 1.00 96.50 97 VAL A CA 1
ATOM 761 C C . VAL A 1 97 ? 8.666 11.235 -4.420 1.00 96.50 97 VAL A C 1
ATOM 763 O O . VAL A 1 97 ? 9.498 11.957 -4.975 1.00 96.50 97 VAL A O 1
ATOM 766 N N . ASP A 1 98 ? 8.844 9.929 -4.247 1.00 98.00 98 ASP A N 1
ATOM 767 C CA . ASP A 1 98 ? 9.950 9.194 -4.847 1.00 98.00 98 ASP A CA 1
ATOM 768 C C . ASP A 1 98 ? 9.700 8.997 -6.352 1.00 98.00 98 ASP A C 1
ATOM 770 O O . ASP A 1 98 ? 9.080 8.033 -6.819 1.00 98.00 98 ASP A O 1
ATOM 774 N N . THR A 1 99 ? 10.184 9.969 -7.123 1.00 98.12 99 THR A N 1
ATOM 775 C CA . THR A 1 99 ? 10.055 9.992 -8.584 1.00 98.12 99 THR A CA 1
ATOM 776 C C . THR A 1 99 ? 10.808 8.833 -9.241 1.00 98.12 99 THR A C 1
ATOM 778 O O . THR A 1 99 ? 10.387 8.346 -10.295 1.00 98.12 99 THR A O 1
ATOM 781 N N . GLU A 1 100 ? 11.898 8.358 -8.637 1.00 98.25 100 GLU A N 1
ATOM 782 C CA . GLU A 1 100 ? 12.665 7.229 -9.158 1.00 98.25 100 GLU A CA 1
ATOM 783 C C . GLU A 1 100 ? 11.853 5.938 -9.047 1.00 98.25 100 GLU A C 1
ATOM 785 O O . GLU A 1 100 ? 11.642 5.253 -10.056 1.00 98.25 100 GLU A O 1
ATOM 790 N N . SER A 1 101 ? 11.308 5.655 -7.861 1.00 98.06 101 SER A N 1
ATOM 791 C CA . SER A 1 101 ? 10.427 4.505 -7.637 1.00 98.06 101 SER A CA 1
ATOM 792 C C . SER A 1 101 ? 9.204 4.535 -8.545 1.00 98.06 101 SER A C 1
ATOM 794 O O . SER A 1 101 ? 8.892 3.524 -9.177 1.00 98.06 101 SER A O 1
ATOM 796 N N . ARG A 1 102 ? 8.551 5.697 -8.691 1.00 97.75 102 ARG A N 1
ATOM 797 C CA . ARG A 1 102 ? 7.399 5.857 -9.595 1.00 97.75 102 ARG A CA 1
ATOM 798 C C . ARG A 1 102 ? 7.755 5.525 -11.038 1.00 97.75 102 ARG A C 1
ATOM 800 O O . ARG A 1 102 ? 7.025 4.805 -11.718 1.00 97.75 102 ARG A O 1
ATOM 807 N N . ASN A 1 103 ? 8.889 6.029 -11.516 1.00 97.88 103 ASN A N 1
ATOM 808 C CA . ASN A 1 103 ? 9.350 5.756 -12.871 1.00 97.88 103 ASN A CA 1
ATOM 809 C C . ASN A 1 103 ? 9.739 4.289 -13.071 1.00 97.88 103 ASN A C 1
ATOM 811 O O . ASN A 1 103 ? 9.472 3.743 -14.140 1.00 97.88 103 ASN A O 1
ATOM 815 N N . ARG A 1 104 ? 10.342 3.644 -12.067 1.00 97.06 104 ARG A N 1
ATOM 816 C CA . ARG A 1 104 ? 10.666 2.213 -12.109 1.00 97.06 104 ARG A CA 1
ATOM 817 C C . ARG A 1 104 ? 9.405 1.357 -12.205 1.00 97.06 104 ARG A C 1
ATOM 819 O O . ARG A 1 104 ? 9.343 0.526 -13.105 1.00 97.06 104 ARG A O 1
ATOM 826 N N . LEU A 1 105 ? 8.390 1.619 -11.375 1.00 96.50 105 LEU A N 1
ATOM 827 C CA . LEU A 1 105 ? 7.096 0.935 -11.465 1.00 96.50 105 LEU A CA 1
ATOM 828 C C . LEU A 1 105 ? 6.465 1.130 -12.846 1.00 96.50 105 LEU A C 1
ATOM 830 O O . LEU A 1 105 ? 6.120 0.155 -13.502 1.00 96.50 105 LEU A O 1
ATOM 834 N N . ARG A 1 106 ? 6.407 2.375 -13.336 1.00 96.00 106 ARG A N 1
ATOM 835 C CA . ARG A 1 106 ? 5.864 2.695 -14.666 1.00 96.00 106 ARG A CA 1
ATOM 836 C C . ARG A 1 106 ? 6.570 1.943 -15.798 1.00 96.00 106 ARG A C 1
ATOM 838 O O . ARG A 1 106 ? 5.925 1.536 -16.757 1.00 96.00 106 ARG A O 1
ATOM 845 N N . ARG A 1 107 ? 7.895 1.778 -15.724 1.00 95.56 107 ARG A N 1
ATOM 846 C CA . ARG A 1 107 ? 8.648 0.997 -16.719 1.00 95.56 107 ARG A CA 1
ATOM 847 C C . ARG A 1 107 ? 8.336 -0.493 -16.622 1.00 95.56 107 ARG A C 1
ATOM 849 O O . ARG A 1 107 ? 8.141 -1.116 -17.657 1.00 95.56 107 ARG A O 1
ATOM 856 N N . ALA A 1 108 ? 8.272 -1.043 -15.411 1.00 94.94 108 ALA A N 1
ATOM 857 C CA . ALA A 1 108 ? 7.947 -2.451 -15.200 1.00 94.94 108 ALA A CA 1
ATOM 858 C C . ALA A 1 108 ? 6.534 -2.792 -15.697 1.00 94.94 108 ALA A C 1
ATOM 860 O O . ALA A 1 108 ? 6.354 -3.779 -16.404 1.00 94.94 108 ALA A O 1
ATOM 861 N N . THR A 1 109 ? 5.549 -1.932 -15.422 1.00 93.62 109 THR A N 1
ATOM 862 C CA . THR A 1 109 ? 4.174 -2.122 -15.904 1.00 93.62 109 THR A CA 1
ATOM 863 C C . THR A 1 109 ? 4.060 -1.958 -17.417 1.00 93.62 109 THR A C 1
ATOM 865 O O . THR A 1 109 ? 3.360 -2.737 -18.055 1.00 93.62 109 THR A O 1
ATOM 868 N N . ALA A 1 110 ? 4.790 -1.015 -18.021 1.00 91.38 110 ALA A N 1
ATOM 869 C CA . ALA A 1 110 ? 4.838 -0.858 -19.477 1.00 91.38 110 ALA A CA 1
ATOM 870 C C . ALA A 1 110 ? 5.559 -2.015 -20.196 1.00 91.38 110 ALA A C 1
ATOM 872 O O . ALA A 1 110 ? 5.280 -2.282 -21.363 1.00 91.38 110 ALA A O 1
ATOM 873 N N . ALA A 1 111 ? 6.495 -2.690 -19.522 1.00 87.88 111 ALA A N 1
ATOM 874 C CA . ALA A 1 111 ? 7.221 -3.838 -20.063 1.00 87.88 111 ALA A CA 1
ATOM 875 C C . ALA A 1 111 ? 6.433 -5.157 -19.971 1.00 87.88 111 ALA A C 1
ATOM 877 O O . ALA A 1 111 ? 6.847 -6.148 -20.575 1.00 87.88 111 ALA A O 1
ATOM 878 N N . ARG A 1 112 ? 5.313 -5.176 -19.238 1.00 86.88 112 ARG A N 1
ATOM 879 C CA . ARG A 1 112 ? 4.480 -6.363 -19.024 1.00 86.88 112 ARG A CA 1
ATOM 880 C C . ARG A 1 112 ? 3.912 -6.861 -20.359 1.00 86.88 112 ARG A C 1
ATOM 882 O O . ARG A 1 112 ? 3.322 -6.088 -21.114 1.00 86.88 112 ARG A O 1
ATOM 889 N N . ARG A 1 113 ? 4.094 -8.148 -20.671 1.00 79.19 113 ARG A N 1
ATOM 890 C CA . ARG A 1 113 ? 3.578 -8.787 -21.896 1.00 79.19 113 ARG A CA 1
ATOM 891 C C . ARG A 1 113 ? 2.774 -10.028 -21.526 1.00 79.19 113 ARG A C 1
ATOM 893 O O . ARG A 1 113 ? 3.315 -10.930 -20.910 1.00 79.19 113 ARG A O 1
ATOM 900 N N . GLY A 1 114 ? 1.511 -10.103 -21.943 1.00 81.81 114 GLY A N 1
ATOM 901 C CA . GLY A 1 114 ? 0.654 -11.245 -21.601 1.00 81.81 114 GLY A CA 1
ATOM 902 C C . GLY A 1 114 ? 0.494 -11.404 -20.085 1.00 81.81 114 GLY A C 1
ATOM 903 O O . GLY A 1 114 ? 0.193 -10.425 -19.400 1.00 81.81 114 GLY A O 1
ATOM 904 N N . ASP A 1 115 ? 0.746 -12.616 -19.589 1.00 80.00 115 ASP A N 1
ATOM 905 C CA . ASP A 1 115 ? 0.499 -13.041 -18.202 1.00 80.00 115 ASP A CA 1
ATOM 906 C C . ASP A 1 115 ? 1.672 -12.771 -17.239 1.00 80.00 115 ASP A C 1
ATOM 908 O O . ASP A 1 115 ? 1.739 -13.354 -16.161 1.00 80.00 115 ASP A O 1
ATOM 912 N N . THR A 1 116 ? 2.624 -11.911 -17.618 1.00 88.31 116 THR A N 1
ATOM 913 C CA . THR A 1 116 ? 3.737 -11.534 -16.735 1.00 88.31 116 THR A CA 1
ATOM 914 C C . THR A 1 116 ? 3.219 -10.816 -15.489 1.00 88.31 116 THR A C 1
ATOM 916 O O . THR A 1 116 ? 2.484 -9.826 -15.594 1.00 88.31 116 THR A O 1
ATOM 919 N N . ASN A 1 117 ? 3.663 -11.255 -14.316 1.00 92.12 117 ASN A N 1
ATOM 920 C CA . ASN A 1 117 ? 3.303 -10.661 -13.034 1.00 92.12 117 ASN A CA 1
ATOM 921 C C . ASN A 1 117 ? 4.381 -9.679 -12.576 1.00 92.12 117 ASN A C 1
ATOM 923 O O . ASN A 1 117 ? 5.572 -9.869 -12.814 1.00 92.12 117 ASN A O 1
ATOM 927 N N . VAL A 1 118 ? 3.964 -8.610 -11.901 1.00 96.00 118 VAL A N 1
ATOM 928 C CA . VAL A 1 118 ? 4.889 -7.656 -11.280 1.00 96.00 118 VAL A CA 1
ATOM 929 C C . VAL A 1 118 ? 4.806 -7.850 -9.777 1.00 96.00 118 VAL A C 1
ATOM 931 O O . VAL A 1 118 ? 3.738 -7.661 -9.207 1.00 96.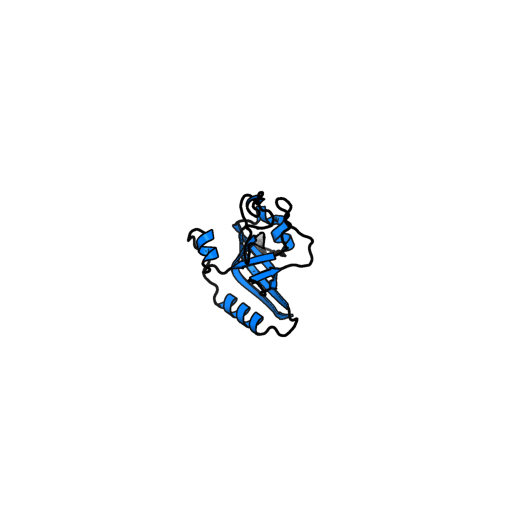00 118 VAL A O 1
ATOM 934 N N . THR A 1 119 ? 5.914 -8.192 -9.131 1.00 97.00 119 THR A N 1
ATOM 935 C CA . THR A 1 119 ? 6.005 -8.247 -7.667 1.00 97.00 119 THR A CA 1
ATOM 936 C C . THR A 1 119 ? 6.720 -6.998 -7.179 1.00 97.00 119 THR A C 1
ATOM 938 O O . THR A 1 119 ? 7.7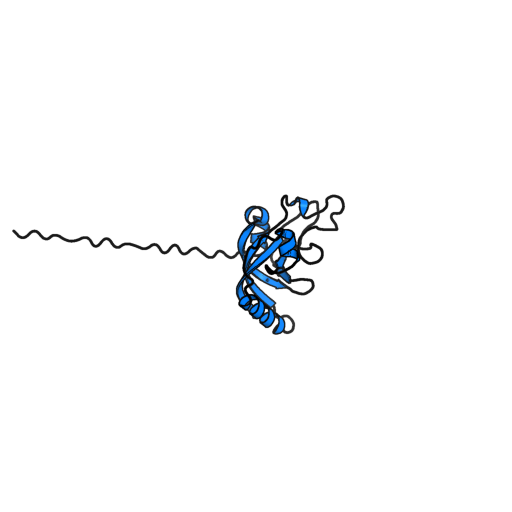67 -6.621 -7.704 1.00 97.00 119 THR A O 1
ATOM 941 N N . LEU A 1 120 ? 6.163 -6.343 -6.166 1.00 97.94 120 LEU A N 1
ATOM 942 C CA . LEU A 1 120 ? 6.750 -5.164 -5.544 1.00 97.94 120 LEU A CA 1
ATOM 943 C C . LEU A 1 120 ? 7.135 -5.463 -4.107 1.00 97.94 120 LEU A C 1
ATOM 945 O O . LEU A 1 120 ? 6.378 -6.114 -3.394 1.00 97.94 120 LEU A O 1
ATOM 949 N N . THR A 1 121 ? 8.254 -4.894 -3.669 1.00 98.06 121 THR A N 1
ATOM 950 C CA . THR A 1 121 ? 8.535 -4.673 -2.247 1.00 98.06 121 THR A CA 1
ATOM 951 C C . THR A 1 121 ? 8.438 -3.175 -1.987 1.00 98.06 121 THR A C 1
ATOM 953 O O . THR A 1 121 ? 9.246 -2.408 -2.510 1.00 98.06 121 THR A O 1
ATOM 956 N N . VAL A 1 122 ? 7.437 -2.731 -1.230 1.00 98.31 122 VAL A N 1
ATOM 957 C CA . VAL A 1 122 ? 7.076 -1.313 -1.067 1.00 98.31 122 VAL A CA 1
ATOM 958 C C . VAL A 1 122 ? 7.146 -0.913 0.397 1.00 98.31 122 VAL A C 1
ATOM 960 O O . VAL A 1 122 ? 6.521 -1.551 1.235 1.00 98.31 122 VAL A O 1
ATOM 963 N N . GLU A 1 123 ? 7.851 0.175 0.699 1.00 98.31 123 GLU A N 1
ATOM 964 C CA . GLU A 1 123 ? 7.804 0.825 2.009 1.00 98.31 123 GLU A CA 1
ATOM 965 C C . GLU A 1 123 ? 6.787 1.975 1.959 1.00 98.31 123 GLU A C 1
ATOM 967 O O . GLU A 1 123 ? 6.827 2.823 1.058 1.00 98.31 123 GLU A O 1
ATOM 972 N N . GLY A 1 124 ? 5.879 2.045 2.930 1.00 98.19 124 GLY A N 1
ATOM 973 C CA . GLY A 1 124 ? 4.875 3.105 2.977 1.00 98.19 124 GLY A CA 1
ATOM 974 C C . GLY A 1 124 ? 4.110 3.186 4.289 1.00 98.19 124 GLY A C 1
ATOM 975 O O . GLY A 1 124 ? 4.249 2.337 5.163 1.00 98.19 124 GLY A O 1
ATOM 976 N N . LEU A 1 125 ? 3.298 4.234 4.420 1.00 97.88 125 LEU A N 1
ATOM 977 C CA . LEU A 1 125 ? 2.382 4.414 5.547 1.00 97.88 125 LEU A CA 1
ATOM 978 C C . LEU A 1 125 ? 1.120 3.585 5.300 1.00 97.88 125 LEU A C 1
ATOM 980 O O . LEU A 1 125 ? 0.362 3.896 4.376 1.00 97.88 125 LEU A O 1
ATOM 984 N N . LEU A 1 126 ? 0.879 2.561 6.118 1.00 98.19 126 LEU A N 1
ATOM 985 C CA . LEU A 1 126 ? -0.362 1.794 6.056 1.00 98.19 126 LEU A CA 1
ATOM 986 C C . LEU A 1 126 ? -1.474 2.572 6.757 1.00 98.19 126 LEU A C 1
ATOM 988 O O . LEU A 1 126 ? -1.293 3.069 7.866 1.00 98.19 126 LEU A O 1
ATOM 992 N N . MET A 1 127 ? -2.636 2.682 6.123 1.00 97.62 127 MET A N 1
ATOM 993 C CA . MET A 1 127 ? -3.799 3.349 6.700 1.00 97.62 127 MET A CA 1
ATOM 994 C C . MET A 1 127 ? -5.055 2.502 6.528 1.00 97.62 127 MET A C 1
ATOM 996 O O . MET A 1 127 ? -5.293 1.906 5.475 1.00 97.62 127 MET A O 1
ATOM 1000 N N . THR A 1 128 ? -5.910 2.532 7.542 1.00 97.50 128 THR A N 1
ATOM 1001 C CA . THR A 1 128 ? -7.282 2.028 7.484 1.00 97.50 128 THR A CA 1
ATOM 1002 C C . THR A 1 128 ? -8.247 2.979 8.198 1.00 97.50 128 THR A C 1
ATOM 1004 O O . THR A 1 128 ? -7.860 4.045 8.683 1.00 97.50 128 THR A O 1
ATOM 1007 N N . ARG A 1 129 ? -9.535 2.632 8.229 1.00 96.25 129 ARG A N 1
ATOM 1008 C CA . ARG A 1 129 ? -10.561 3.396 8.942 1.00 96.25 129 ARG A CA 1
ATOM 1009 C C . ARG A 1 129 ? -10.573 3.009 10.420 1.00 96.25 129 ARG A C 1
ATOM 1011 O O . ARG A 1 129 ? -10.495 1.832 10.756 1.00 96.25 129 ARG A O 1
ATOM 1018 N N . THR A 1 130 ? -10.763 3.999 11.289 1.00 94.56 130 THR A N 1
ATOM 1019 C CA . THR A 1 130 ? -10.888 3.792 12.736 1.00 94.56 130 THR A CA 1
ATOM 1020 C C . THR A 1 130 ? -12.207 4.382 13.234 1.00 94.56 130 THR A C 1
ATOM 1022 O O . THR A 1 130 ? -12.382 5.597 13.127 1.00 94.56 130 THR A O 1
ATOM 1025 N N . PRO A 1 131 ? -13.116 3.571 13.809 1.00 95.50 131 PRO A N 1
ATOM 1026 C CA . PRO A 1 131 ? -13.045 2.106 13.938 1.00 95.50 131 PRO A CA 1
ATOM 1027 C C . PRO A 1 131 ? -13.181 1.369 12.590 1.00 95.50 131 PRO A C 1
ATOM 1029 O O . PRO A 1 131 ? -13.748 1.914 11.645 1.00 95.50 131 PRO A O 1
ATOM 1032 N N . LEU A 1 132 ? -12.743 0.101 12.518 1.00 95.62 132 LEU A N 1
ATOM 1033 C CA . LEU A 1 132 ? -12.862 -0.733 11.304 1.00 95.62 132 LEU A CA 1
ATOM 1034 C C . LEU A 1 132 ? -14.308 -0.883 10.813 1.00 95.62 132 LEU A C 1
ATOM 1036 O O . LEU A 1 132 ? -14.539 -1.046 9.618 1.00 95.62 132 LEU A O 1
ATOM 1040 N N . SER A 1 133 ? -15.299 -0.762 11.702 1.00 95.19 133 SER A N 1
ATOM 1041 C CA . SER A 1 133 ? -16.717 -0.749 11.327 1.00 95.19 133 SER A CA 1
ATOM 1042 C C . SER A 1 133 ? -17.076 0.372 10.345 1.00 95.19 133 SER A C 1
ATOM 1044 O O . SER A 1 133 ? -18.063 0.251 9.628 1.00 95.19 133 SER A O 1
ATOM 1046 N N . MET A 1 134 ? -16.265 1.431 10.243 1.00 96.06 134 MET A N 1
ATOM 1047 C CA . MET A 1 134 ? -16.441 2.497 9.252 1.00 96.06 134 MET A CA 1
ATOM 1048 C C . MET A 1 134 ? -16.102 2.075 7.819 1.00 96.06 134 MET A C 1
ATOM 1050 O O . MET A 1 134 ? -16.463 2.802 6.893 1.00 96.06 134 MET A O 1
ATOM 1054 N N . LEU A 1 135 ? -15.442 0.928 7.620 1.00 96.38 135 LEU A N 1
ATOM 1055 C CA . LEU A 1 135 ? -15.176 0.375 6.290 1.00 96.38 135 LEU A CA 1
ATOM 1056 C C . LEU A 1 135 ? -16.457 -0.013 5.551 1.00 96.38 135 LEU A C 1
ATOM 1058 O O . LEU A 1 135 ? -16.432 -0.146 4.334 1.00 96.38 135 LEU A O 1
ATOM 1062 N N . VAL A 1 136 ? -17.581 -0.184 6.246 1.00 95.50 136 VAL A N 1
ATOM 1063 C CA . VAL A 1 136 ? -18.848 -0.602 5.642 1.00 95.50 136 VAL A CA 1
ATOM 1064 C C . VAL A 1 136 ? -19.977 0.213 6.248 1.00 95.50 136 VAL A C 1
ATOM 1066 O O . VAL A 1 136 ? -20.067 0.372 7.462 1.00 95.50 136 VAL A O 1
ATOM 1069 N N . ASN A 1 137 ? -20.878 0.734 5.414 1.00 90.88 137 ASN A N 1
ATOM 1070 C CA . ASN A 1 137 ? -22.110 1.310 5.936 1.00 90.88 137 ASN A CA 1
ATOM 1071 C C . ASN A 1 137 ? -23.034 0.166 6.389 1.00 90.88 137 ASN A C 1
ATOM 1073 O O . ASN A 1 137 ? -23.490 -0.586 5.529 1.00 90.88 137 ASN A O 1
ATOM 1077 N N . PRO A 1 138 ? -23.394 0.045 7.680 1.00 86.75 138 PRO A N 1
ATOM 1078 C CA . PRO A 1 138 ? -24.257 -1.044 8.140 1.00 86.75 138 PRO A CA 1
ATOM 1079 C C . PRO A 1 138 ? -25.648 -1.021 7.486 1.00 86.75 138 PRO A C 1
ATOM 1081 O O . PRO A 1 138 ? -26.299 -2.054 7.395 1.00 86.75 138 PRO A O 1
ATOM 1084 N N . ARG A 1 139 ? -26.103 0.141 6.991 1.00 89.56 139 ARG A N 1
ATOM 1085 C CA . ARG A 1 139 ? -27.378 0.277 6.262 1.00 89.56 139 ARG A CA 1
ATOM 1086 C C . ARG A 1 139 ? -27.276 -0.046 4.771 1.00 89.56 139 ARG A C 1
ATOM 1088 O O . ARG A 1 139 ? -28.301 -0.157 4.112 1.00 89.56 139 ARG A O 1
ATOM 1095 N N . ALA A 1 140 ? -26.064 -0.144 4.234 1.00 89.38 140 ALA A N 1
ATOM 1096 C CA . ALA A 1 140 ? -25.814 -0.485 2.838 1.00 89.38 140 ALA A CA 1
ATOM 1097 C C . ALA A 1 140 ? -24.503 -1.285 2.710 1.00 89.38 140 ALA A C 1
ATOM 1099 O O . ALA A 1 140 ? -23.517 -0.746 2.199 1.00 89.38 140 ALA A O 1
ATOM 1100 N N . PRO A 1 141 ? -24.461 -2.551 3.178 1.00 85.56 141 PRO A N 1
ATOM 1101 C CA . PRO A 1 141 ? -23.228 -3.339 3.193 1.00 85.56 141 PRO A CA 1
ATOM 1102 C C . PRO A 1 141 ? -22.634 -3.606 1.807 1.00 85.56 141 PRO A C 1
ATOM 1104 O O . PRO A 1 141 ? -21.435 -3.815 1.685 1.00 85.56 141 PRO A O 1
ATOM 1107 N N . SER A 1 142 ? -23.454 -3.545 0.754 1.00 87.44 142 SER A N 1
ATOM 1108 C CA . SER A 1 142 ? -23.027 -3.665 -0.645 1.00 87.44 142 SER A CA 1
ATOM 1109 C C . SER A 1 142 ? -22.239 -2.459 -1.170 1.00 87.44 142 SER A C 1
ATOM 1111 O O . SER A 1 142 ? -21.724 -2.518 -2.283 1.00 87.44 142 SER A O 1
ATOM 1113 N N . ASN A 1 143 ? -22.141 -1.371 -0.398 1.00 90.12 143 ASN A N 1
ATOM 1114 C CA . ASN A 1 143 ? -21.391 -0.172 -0.756 1.00 90.12 143 ASN A CA 1
ATOM 1115 C C . ASN A 1 143 ? -20.259 0.066 0.263 1.00 90.12 143 ASN A C 1
ATOM 1117 O O . ASN A 1 143 ? -20.442 0.834 1.223 1.00 90.12 143 ASN A O 1
ATOM 1121 N N . PRO A 1 144 ? -19.116 -0.634 0.117 1.00 93.62 144 PRO A N 1
ATOM 1122 C CA . PRO A 1 144 ? -18.000 -0.492 1.036 1.00 93.62 144 PRO A CA 1
ATOM 1123 C C . PRO A 1 144 ? -17.409 0.924 0.971 1.00 93.62 144 PRO A C 1
ATOM 1125 O O . PRO A 1 144 ? -17.417 1.607 -0.048 1.00 93.62 144 PRO A O 1
ATOM 1128 N N . ARG A 1 145 ? -16.867 1.369 2.100 1.00 95.44 145 ARG A N 1
ATOM 1129 C CA . ARG A 1 145 ? -16.187 2.658 2.303 1.00 95.44 145 ARG A CA 1
ATOM 1130 C C . ARG A 1 145 ? -14.687 2.470 2.530 1.00 95.44 145 ARG A C 1
ATOM 1132 O O . ARG A 1 145 ? -14.058 3.223 3.281 1.00 95.44 145 ARG A O 1
ATOM 1139 N N . GLY A 1 146 ? -14.139 1.425 1.919 1.00 95.75 146 GLY A N 1
ATOM 1140 C CA . GLY A 1 146 ? -12.714 1.156 1.914 1.00 95.75 146 GLY A CA 1
ATOM 1141 C C . GLY A 1 146 ? -11.940 2.158 1.056 1.00 95.75 146 GLY A C 1
ATOM 1142 O O . GLY A 1 146 ? -12.266 3.345 0.975 1.00 95.75 146 GLY A O 1
ATOM 1143 N N . PHE A 1 147 ? -10.896 1.669 0.406 1.00 96.31 147 PHE A N 1
ATOM 1144 C CA . PHE A 1 147 ? -9.956 2.451 -0.385 1.00 96.31 147 PHE A CA 1
ATOM 1145 C C . PHE A 1 147 ? -9.869 1.931 -1.824 1.00 96.31 147 PHE A C 1
ATOM 1147 O O . PHE A 1 147 ? -10.328 0.830 -2.135 1.00 96.31 147 PHE A O 1
ATOM 1154 N N . GLY A 1 148 ? -9.285 2.757 -2.695 1.00 94.75 148 GLY A N 1
ATOM 1155 C CA . GLY A 1 148 ? -9.167 2.507 -4.130 1.00 94.75 148 GLY A CA 1
ATOM 1156 C C . GLY A 1 148 ? -10.508 2.553 -4.874 1.00 94.75 148 GLY A C 1
ATOM 1157 O O . GLY A 1 148 ? -11.483 3.141 -4.397 1.00 94.75 148 GLY A O 1
ATOM 1158 N N . HIS A 1 149 ? -10.554 1.964 -6.072 1.00 93.44 149 HIS A N 1
ATOM 1159 C CA . HIS A 1 149 ? -11.748 1.961 -6.919 1.00 93.44 149 HIS A CA 1
ATOM 1160 C C . HIS A 1 149 ? -12.951 1.361 -6.179 1.00 93.44 149 HIS A C 1
ATOM 1162 O O . HIS A 1 149 ? -12.899 0.230 -5.696 1.00 93.44 149 HIS A O 1
ATOM 1168 N N . LEU A 1 150 ? -14.021 2.156 -6.060 1.00 92.56 150 LEU A N 1
ATOM 1169 C CA . LEU A 1 150 ? -15.273 1.802 -5.377 1.00 92.56 150 LEU A CA 1
ATOM 1170 C C . LEU A 1 150 ? -15.103 1.342 -3.915 1.00 92.56 150 LEU A C 1
ATOM 1172 O O . LEU A 1 150 ? -15.960 0.640 -3.390 1.00 92.56 150 LEU A O 1
ATOM 1176 N N . GLY A 1 151 ? -14.007 1.723 -3.250 1.00 94.25 151 GLY A N 1
ATOM 1177 C CA . GLY A 1 151 ? -13.760 1.350 -1.856 1.00 94.25 151 GLY A CA 1
ATOM 1178 C C . GLY A 1 151 ? -13.499 -0.145 -1.645 1.00 94.25 151 GLY A C 1
ATOM 1179 O O . GLY A 1 151 ? -13.791 -0.657 -0.565 1.00 94.25 151 GLY A O 1
ATOM 1180 N N . ALA A 1 152 ? -12.982 -0.849 -2.658 1.00 93.50 152 ALA A N 1
ATOM 1181 C CA . ALA A 1 152 ? -12.842 -2.305 -2.661 1.00 93.50 152 ALA A CA 1
ATOM 1182 C C . ALA A 1 152 ? -11.773 -2.871 -1.704 1.00 93.50 152 ALA A C 1
ATOM 1184 O O . ALA A 1 152 ? -11.855 -4.052 -1.362 1.00 93.50 152 ALA A O 1
ATOM 1185 N N . ALA A 1 153 ? -10.795 -2.070 -1.262 1.00 95.75 153 ALA A N 1
ATOM 1186 C CA . ALA A 1 153 ? -9.759 -2.511 -0.321 1.00 95.75 153 ALA A CA 1
ATOM 1187 C C . ALA A 1 153 ? -10.034 -2.042 1.120 1.00 95.75 153 ALA A C 1
ATOM 1189 O O . ALA A 1 153 ? -10.425 -0.894 1.325 1.00 95.75 153 ALA A O 1
ATOM 1190 N N . PRO A 1 154 ? -9.765 -2.864 2.146 1.00 97.00 154 PRO A N 1
ATOM 1191 C CA . PRO A 1 154 ? -9.920 -2.475 3.549 1.00 97.00 154 PRO A CA 1
ATOM 1192 C C . PRO A 1 154 ? -8.794 -1.553 4.052 1.00 97.00 154 PRO A C 1
ATOM 1194 O O . PRO A 1 154 ? -8.919 -0.952 5.119 1.00 97.00 154 PRO A O 1
ATOM 1197 N N . ALA A 1 155 ? -7.701 -1.418 3.296 1.00 97.69 155 ALA A N 1
ATOM 1198 C CA . ALA A 1 155 ? -6.554 -0.582 3.636 1.00 97.69 1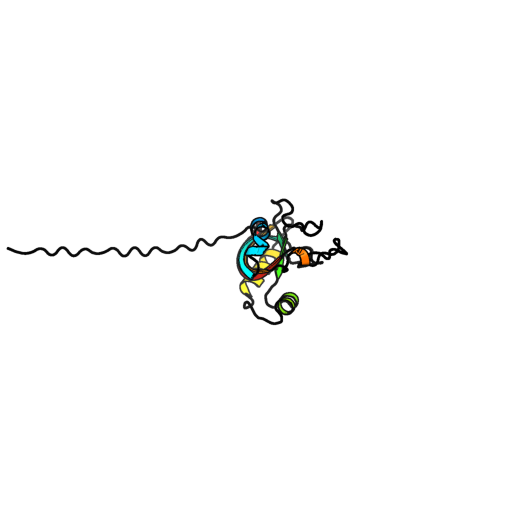55 ALA A CA 1
ATOM 1199 C C . ALA A 1 155 ? -6.014 0.157 2.408 1.00 97.69 155 ALA A C 1
ATOM 1201 O O . ALA A 1 155 ? -6.258 -0.250 1.266 1.00 97.69 155 ALA A O 1
ATOM 1202 N N . ARG A 1 156 ? -5.211 1.193 2.658 1.00 98.19 156 ARG A N 1
ATOM 1203 C CA . ARG A 1 156 ? -4.315 1.781 1.658 1.00 98.19 156 ARG A CA 1
ATOM 1204 C C . ARG A 1 156 ? -2.881 1.848 2.177 1.00 98.19 156 ARG A C 1
ATOM 1206 O O . ARG A 1 156 ? -2.674 2.006 3.378 1.00 98.19 156 ARG A O 1
ATOM 1213 N N . LEU A 1 157 ? -1.916 1.825 1.271 1.00 98.50 157 LEU A N 1
ATOM 1214 C CA . LEU A 1 157 ? -0.514 2.117 1.532 1.00 98.50 157 LEU A CA 1
ATOM 1215 C C . LEU A 1 157 ? -0.137 3.411 0.801 1.00 98.50 157 LEU A C 1
ATOM 1217 O O . LEU A 1 157 ? -0.157 3.467 -0.430 1.00 98.50 157 LEU A O 1
ATOM 1221 N N . VAL A 1 158 ? 0.210 4.458 1.552 1.00 98.12 158 VAL A N 1
ATOM 1222 C CA . VAL A 1 158 ? 0.788 5.677 0.970 1.00 98.12 158 VAL A CA 1
ATOM 1223 C C . VAL A 1 158 ? 2.274 5.436 0.753 1.00 98.12 158 VAL A C 1
ATOM 1225 O O . VAL A 1 158 ? 3.033 5.312 1.718 1.00 98.12 158 VAL A O 1
ATOM 1228 N N . ILE A 1 159 ? 2.679 5.344 -0.510 1.00 98.19 159 ILE A N 1
ATOM 1229 C CA . ILE A 1 159 ? 4.026 4.924 -0.900 1.00 98.19 159 ILE A CA 1
ATOM 1230 C C . ILE A 1 159 ? 5.049 5.960 -0.431 1.00 98.19 159 ILE A C 1
ATOM 1232 O O . ILE A 1 159 ? 4.979 7.130 -0.810 1.00 98.19 159 ILE A O 1
ATOM 1236 N N . LYS A 1 160 ? 6.034 5.515 0.352 1.00 98.12 160 LYS A N 1
ATOM 1237 C CA . LYS A 1 160 ? 7.243 6.289 0.657 1.00 98.12 160 LYS A CA 1
ATOM 1238 C C . LYS A 1 160 ? 8.299 6.042 -0.415 1.00 98.12 160 LYS A C 1
ATOM 1240 O O . LYS A 1 160 ? 8.823 6.991 -0.987 1.00 98.12 160 LYS A O 1
ATOM 1245 N N . ARG A 1 161 ? 8.579 4.767 -0.701 1.00 98.19 161 ARG A N 1
ATOM 1246 C CA . ARG A 1 161 ? 9.472 4.314 -1.777 1.00 98.19 161 ARG A CA 1
ATOM 1247 C C . ARG A 1 161 ? 9.181 2.867 -2.146 1.00 98.19 161 ARG A C 1
ATOM 1249 O O . ARG A 1 161 ? 8.623 2.109 -1.357 1.00 98.19 161 ARG A O 1
ATOM 1256 N N . ILE A 1 162 ? 9.612 2.471 -3.332 1.00 98.31 162 ILE A N 1
ATOM 1257 C CA . ILE A 1 162 ? 9.660 1.069 -3.731 1.00 98.31 162 ILE A CA 1
ATOM 1258 C C . ILE A 1 162 ? 11.086 0.594 -3.454 1.00 98.31 162 ILE A C 1
ATOM 1260 O O . ILE A 1 162 ? 12.051 1.281 -3.778 1.00 98.31 162 ILE A O 1
ATOM 1264 N N . LEU A 1 163 ? 11.248 -0.542 -2.798 1.00 97.62 163 LEU A N 1
ATOM 1265 C CA . LEU A 1 163 ? 12.559 -1.135 -2.552 1.00 97.62 163 LEU A CA 1
ATOM 1266 C C . LEU A 1 163 ? 12.956 -1.983 -3.757 1.00 97.62 163 LEU A C 1
ATOM 1268 O O . LEU A 1 163 ? 14.038 -1.797 -4.312 1.00 97.62 163 LEU A O 1
ATOM 1272 N N . ASP A 1 164 ? 12.022 -2.801 -4.236 1.00 97.56 164 ASP A N 1
ATOM 1273 C CA . ASP A 1 164 ? 12.270 -3.767 -5.296 1.00 97.56 164 ASP A CA 1
ATOM 1274 C C . ASP A 1 164 ? 11.080 -3.925 -6.252 1.00 97.56 164 ASP A C 1
ATOM 1276 O O . ASP A 1 164 ? 9.927 -3.713 -5.859 1.00 97.56 164 ASP A O 1
ATOM 1280 N N . VAL A 1 165 ? 11.384 -4.268 -7.506 1.00 97.44 165 VAL A N 1
ATOM 1281 C CA . VAL A 1 165 ? 10.416 -4.526 -8.581 1.00 97.44 165 VAL A CA 1
ATOM 1282 C C . VAL A 1 165 ? 10.884 -5.730 -9.388 1.00 97.44 165 VAL A C 1
ATOM 1284 O O . VAL A 1 165 ? 11.834 -5.627 -10.164 1.00 97.44 165 VAL A O 1
ATOM 1287 N N . GLU A 1 166 ? 10.178 -6.843 -9.243 1.00 96.06 166 GLU A N 1
ATOM 1288 C CA . GLU A 1 166 ? 10.430 -8.085 -9.971 1.00 96.06 166 GLU A CA 1
ATOM 1289 C C . GLU A 1 166 ? 9.368 -8.245 -11.069 1.00 96.06 166 GLU A C 1
ATOM 1291 O O . GLU A 1 166 ? 8.186 -7.977 -10.847 1.00 96.06 166 GLU A O 1
ATOM 1296 N N . VAL A 1 167 ? 9.782 -8.672 -12.261 1.00 93.81 167 VAL A N 1
ATOM 1297 C CA . VAL A 1 167 ? 8.902 -8.946 -13.406 1.00 93.81 167 VAL A CA 1
ATOM 1298 C C . VAL A 1 167 ? 9.061 -10.429 -13.735 1.00 93.81 167 VAL A C 1
ATOM 1300 O O . VAL A 1 167 ? 10.154 -10.832 -14.132 1.00 93.81 167 VAL A O 1
ATOM 1303 N N . ASN A 1 168 ? 8.005 -11.218 -13.516 1.00 88.81 168 ASN A N 1
ATOM 1304 C CA . ASN A 1 168 ? 8.011 -12.687 -13.556 1.00 88.81 168 ASN A CA 1
ATOM 1305 C C . ASN A 1 168 ? 7.138 -13.235 -14.682 1.00 88.81 168 ASN A C 1
ATOM 1307 O O . ASN A 1 168 ? 5.974 -12.785 -14.777 1.00 88.81 168 ASN A O 1
#

Sequence (168 aa):
MRTIITALLMCSQLIAFQQQDHSYSVCEALRNISDLNGAIVTIKAEFSSEVGEWLVDNNCGPTINVSGYAFRNWIAIDWPDSKLVQMELKGKYVFPVDTESRNRLRRATAARRGDTNVTLTVEGLLMTRTPLSMLVNPRAPSNPRGFGHLGAAPARLVIKRILDVEVN

Nearest PDB structures (foldseek):
  6xav-assembly1_C  TM=3.537E-01  e=4.464E-01  Escherichia coli K-12

pLDDT: mean 88.7, std 13.94, range [40.72, 98.5]

=== Feature glossary ===
Annotated list of the representations used here:

Nearest PDB structures. The Foldseek neighbor list gives the closest experimentally determined structures in the PDB, ranked by structural alignment. TM-score near 1 means near-identical fold; near 0.3 means only rough topology match. This is how one finds what a novel AlphaFold prediction most resembles in the solved-structure universe.

Foldseek 3Di. Foldseek's 3Di representation compresses backbone geometry into a per-residue letter drawn from a learned twenty-state alphabet. It captures the tertiary interaction pattern around each residue — which residues are packed against it in space, regardl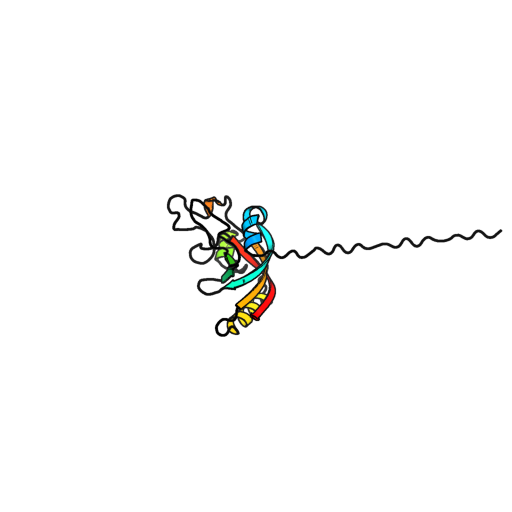ess of where they are in sequence.

Radius of gyration, Cα contacts, bounding box. Radius of gyration (Rg) is the root-mean-square distance of Cα atoms from their centroid — a single number for overall size and compactness. A globular domain of N residues has Rg ≈ 2.2·N^0.38 Å; an extended or disordered chain has a much larger Rg. The Cα contact count is the number of residue pairs whose Cα atoms are within 8 Å and are more than four positions apart in sequence — a standard proxy for tertiary packing density. The bounding box is the smallest axis-aligned box enclosing all Cα atoms.

InterPro / GO / CATH / organism. The annotation block draws on four external resources. InterPro: which protein families and domains the sequence belongs to. GO: standardized terms for what the protein does, what process it participates in, and where in the cell it acts. CATH: which structural fold it has in the CATH hierarchy. Organism: the species of origin.

mmCIF coordinates. The mmCIF block holds the 3D Cartesian coordinates of each backbone atom (N, Cα, C, O) in ångströms. mmCIF is the PDB's canonical archive format — a tagged-loop text representation of the atomic model.

pLDDT. pLDDT is the predicted lDDT-Cα score: AlphaFold's confidence that the local environment of each residue (all inter-atomic distances within 15 Å) is correctly placed. It is a per-residue number between 0 and 100, with higher meaning more reliable.

Backbone torsions (φ/ψ). φ (phi) and ψ (psi) are the two rotatable backbone dihedrals per residue: φ is the C(i-1)–N–Cα–C torsion, ψ is the N–Cα–C–N(i+1) torsion, both in degrees on (−180°, 180°]. α-helical residues cluster near (−60°, −45°); β-strand residues near (−120°, +130°). A Ramachandran plot is simply a scatter of (φ, ψ) for every residue.

B-factor. For experimental (PDB) structures, the B-factor (temperature factor) quantifies the positional spread of each atom in the crystal — a combination of thermal vibration and static disorder — in units of Å². High B-factors mark flexible loops or poorly resolved regions; low B-factors mark the rigid, well-ordered core.

Secondary structure (3-state, P-SEA). SS3 is a coarse helix/strand/coil call (letters a/b/c) made by the P-SEA algorithm from inter-Cα distances and dihedrals. It is less detailed than DSSP but needs only Cα positions.

Predicted aligned error. Predicted aligned error is AlphaFold's pairwise confidence. Unlike pLDDT (per-residue), PAE is per-residue-pair and captures whether two parts of the structure are correctly placed relative to each other. Units are ångströms of expected positional error.

Solvent-accessible surface area. Solvent-accessible surface area (SASA) is the area in Å² traced out by the centre of a 1.4 Å probe sphere (a water molecule) rolled over the protein's van der Waals surface (Shrake–Rupley / Lee–Richards construction). Buried residues have near-zero SASA; fully exposed residues can exceed 200 Å². The total SASA scales roughly with the number of surface residues.

Secondary structure (8-state, DSSP). The SS8 string is DSSP's per-residue secondary-structure call. α-helix (H) means an i→i+4 H-bond ladder; β-strand (E) means the residue participates in a β-sheet; 3₁₀ (G) and π (I) are tighter and wider helices; T/S are turns/bends; '-' is loop.

Rendered structure images. Structure images are PyMOL renders from six orthogonal camera directions. Cartoon representation draws helices as coils and strands as arrows; sticks shows the backbone as bonds; surface shows the solvent-excluded envelope. Rainbow coloring maps sequenc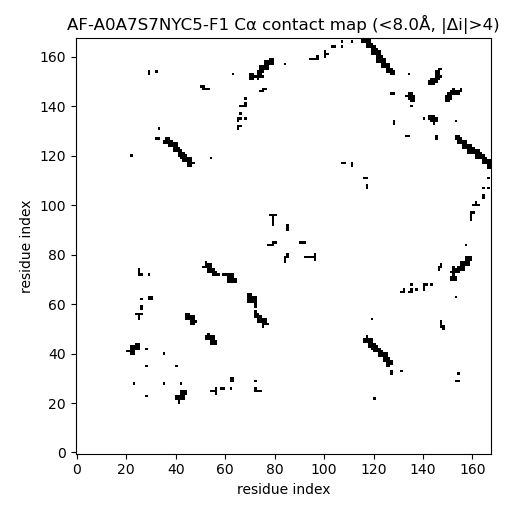e position to hue (blue→red, N→C); chain coloring assigns a distinct color per polypeptide.

Sequence. The amino-acid sequence is the protein's primary structure: the linear order of residues from the N-terminus to the C-terminus, written in one-letter code. Everything else here — the 3D coordinates, the secondary structure, the domain annotations — is ultimately a consequence of this string.

Contact-map, Ramachandran, and PAE plots. Three diagnostic plots accompany the record. The Cα contact map visualizes the tertiary structure as a 2D adjacency matrix (8 Å cutoff, sequence-local contacts suppressed). The Ramachandran plot shows the distribution of backbone (φ, ψ) torsions, with 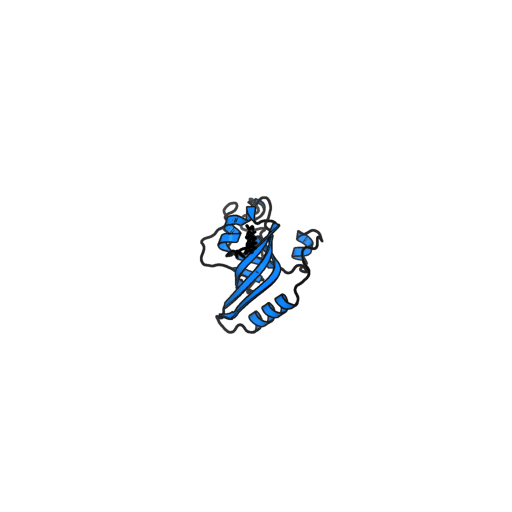points in the α and β basins reflecting secondary structure content. The PAE plot shows AlphaFold's inter-residue confidence as a color matrix.